Protein AF-A0A3Q2E473-F1 (afdb_monomer)

Organism: Cyprinodon variegatus (NCBI:txid28743)

InterPro domains:
  IPR001304 C-type lectin-like [PF00059] (29-99)
  IPR001304 C-type lectin-like [PS50041] (17-101)
  IPR001304 C-type lectin-like [SM00034] (10-99)
  IPR016186 C-type lectin-like/link domain superfamily [G3DSA:3.10.100.10] (1-101)
  IPR016187 C-type lectin fold [SSF56436] (6-99)
  IPR050111 C-type lectin and snaclec domain-containing protein [PTHR22803] (9-98)

Radius of gyration: 14.96 Å; Cα contacts (8 Å, |Δi|>4): 102; chains: 1; bounding box: 34×54×32 Å

Secondary structure (DSSP, 8-state):
--------PPPTT-EEETTEEE--------HHHHHHHHHHTTS-SPP--SHHHHHHHHHHHHHHHSS------SEE-TTSTT--EETT-------------

Nearest PDB structures (foldseek):
  7juc-assembly1_A  TM=8.537E-01  e=3.644E-04  Homo sapiens
  7jud-assembly2_B  TM=8.599E-01  e=4.786E-04  Homo sapiens
  7juf-assembly2_B  TM=8.374E-01  e=4.470E-04  Homo sapiens
  7l64-assembly1_A  TM=8.659E-01  e=7.712E-04  Homo sapiens
  7l62-assembly1_A  TM=7.609E-01  e=1.525E-03  Homo sapiens

Mean predicted aligned error: 5.56 Å

Solvent-accessible surface area (backbone atoms only — not comparable to full-atom values): 6627 Å² total; per-residue (Å²): 141,79,82,78,76,74,79,73,69,48,60,93,88,37,48,69,57,96,92,42,67,46,70,78,76,89,71,93,60,58,71,72,59,43,35,54,51,28,43,75,74,78,49,49,33,55,74,56,72,46,73,67,54,45,53,49,55,53,48,50,41,31,71,73,67,76,42,91,70,95,71,86,53,19,70,43,33,87,93,41,82,94,47,69,38,27,75,71,71,53,80,71,80,46,83,83,76,79,87,76,132

pLDDT: mean 90.94, std 13.32, range [42.44, 98.75]

Structure (mmCIF, N/CA/C/O backbone):
data_AF-A0A3Q2E473-F1
#
_entry.id   AF-A0A3Q2E473-F1
#
loop_
_atom_site.group_PDB
_atom_site.id
_atom_site.type_symbol
_atom_site.label_atom_id
_atom_site.label_alt_id
_atom_site.label_comp_id
_atom_site.label_asym_id
_atom_site.label_entity_id
_atom_site.label_seq_id
_atom_site.pdbx_PDB_ins_code
_atom_site.Cartn_x
_atom_site.Cartn_y
_atom_site.Cartn_z
_atom_site.occupancy
_atom_site.B_iso_or_equiv
_atom_site.auth_seq_id
_atom_site.auth_comp_id
_atom_site.auth_asym_id
_atom_site.auth_atom_id
_atom_site.pdbx_PDB_model_num
ATOM 1 N N . MET A 1 1 ? -1.914 -40.638 -9.276 1.00 50.25 1 MET A N 1
ATOM 2 C CA . MET A 1 1 ? -0.680 -39.832 -9.317 1.00 50.25 1 MET A CA 1
ATOM 3 C C . MET A 1 1 ? -1.033 -38.599 -10.106 1.00 50.25 1 MET A C 1
ATOM 5 O O . MET A 1 1 ? -1.538 -38.793 -11.194 1.00 50.25 1 MET A O 1
ATOM 9 N N . ASP A 1 2 ? -0.944 -37.427 -9.479 1.00 45.50 2 ASP A N 1
ATOM 10 C CA . ASP A 1 2 ? -0.719 -36.102 -10.085 1.00 45.50 2 ASP A CA 1
ATOM 11 C C . ASP A 1 2 ? -0.889 -35.066 -8.968 1.00 45.50 2 ASP A C 1
ATOM 13 O O . ASP A 1 2 ? -1.853 -34.308 -8.884 1.00 45.50 2 ASP A O 1
ATOM 17 N N . LEU A 1 3 ? 0.064 -35.095 -8.033 1.00 53.25 3 LEU A N 1
ATOM 18 C CA . LEU A 1 3 ? 0.307 -33.955 -7.165 1.00 53.25 3 LEU A CA 1
ATOM 19 C C . LEU A 1 3 ? 0.927 -32.892 -8.068 1.00 53.25 3 LEU A C 1
ATOM 21 O O . LEU A 1 3 ? 2.133 -32.917 -8.309 1.00 53.25 3 LEU A O 1
ATOM 25 N N . VAL A 1 4 ? 0.111 -31.990 -8.618 1.00 55.66 4 VAL A N 1
ATOM 26 C CA . VAL A 1 4 ? 0.652 -30.780 -9.235 1.00 55.66 4 VAL A CA 1
ATOM 27 C C . VAL A 1 4 ? 1.233 -29.956 -8.095 1.00 55.66 4 VAL A C 1
ATOM 29 O O . VAL A 1 4 ? 0.559 -29.141 -7.468 1.00 55.66 4 VAL A O 1
ATOM 32 N N . GLN A 1 5 ? 2.509 -30.205 -7.820 1.00 52.38 5 GLN A N 1
ATOM 33 C CA . GLN A 1 5 ? 3.404 -29.294 -7.139 1.00 52.38 5 GLN A CA 1
ATOM 34 C C . GLN A 1 5 ? 3.435 -28.019 -7.993 1.00 52.38 5 GLN A C 1
ATOM 36 O O . GLN A 1 5 ? 4.321 -27.831 -8.823 1.00 52.38 5 GLN A O 1
ATOM 41 N N . ARG A 1 6 ? 2.429 -27.147 -7.854 1.00 51.19 6 ARG A N 1
ATOM 42 C CA . ARG A 1 6 ? 2.523 -25.771 -8.336 1.00 51.19 6 ARG A CA 1
ATOM 43 C C . ARG A 1 6 ? 3.567 -25.105 -7.454 1.00 51.19 6 ARG A C 1
ATOM 45 O O . ARG A 1 6 ? 3.239 -24.457 -6.468 1.00 51.19 6 ARG A O 1
ATOM 52 N N . SER A 1 7 ? 4.837 -25.258 -7.806 1.00 57.38 7 SER A N 1
ATOM 53 C CA . SER A 1 7 ? 5.840 -24.257 -7.476 1.00 57.38 7 SER A CA 1
ATOM 54 C C . SER A 1 7 ? 5.458 -22.992 -8.247 1.00 57.38 7 SER A C 1
ATOM 56 O O . SER A 1 7 ? 6.001 -22.712 -9.313 1.00 57.38 7 SER A O 1
ATOM 58 N N . ALA A 1 8 ? 4.429 -22.282 -7.781 1.00 60.84 8 ALA A N 1
ATOM 59 C CA . ALA A 1 8 ? 4.022 -21.012 -8.351 1.00 60.84 8 ALA A CA 1
ATOM 60 C C . ALA A 1 8 ? 5.008 -19.960 -7.846 1.00 60.84 8 ALA A C 1
ATOM 62 O O . ALA A 1 8 ? 4.719 -19.203 -6.927 1.00 60.84 8 ALA A O 1
ATOM 63 N N . SER A 1 9 ? 6.213 -19.961 -8.417 1.00 82.81 9 SER A N 1
ATOM 64 C CA . SER A 1 9 ? 7.081 -18.796 -8.331 1.00 82.81 9 SER A CA 1
ATOM 65 C C . SER A 1 9 ? 6.300 -17.597 -8.859 1.00 82.81 9 SER A C 1
ATOM 67 O O . SER A 1 9 ? 5.621 -17.710 -9.886 1.00 82.81 9 SER A O 1
ATOM 69 N N . CYS A 1 10 ? 6.389 -16.465 -8.169 1.00 92.38 10 CYS A N 1
ATOM 70 C CA . CYS A 1 10 ? 5.769 -15.235 -8.633 1.00 92.38 10 CYS A CA 1
ATOM 71 C C . CYS A 1 10 ? 6.210 -14.884 -10.066 1.00 92.38 10 CYS A C 1
ATOM 73 O O . CYS A 1 10 ? 7.306 -15.281 -10.481 1.00 92.38 10 CYS A O 1
ATOM 75 N N . PRO A 1 11 ? 5.379 -14.157 -10.840 1.00 92.31 11 PRO A N 1
ATOM 76 C CA . PRO A 1 11 ? 5.770 -13.711 -12.172 1.00 92.31 11 PRO A CA 1
ATOM 77 C C . PRO A 1 11 ? 7.091 -12.928 -12.137 1.00 92.31 11 PRO A C 1
ATOM 79 O O . PRO A 1 11 ? 7.459 -12.343 -11.119 1.00 92.31 11 PRO A O 1
ATOM 82 N N . SER A 1 12 ? 7.809 -12.886 -13.260 1.00 90.44 12 SER A N 1
ATOM 83 C CA . SER A 1 12 ? 9.070 -12.139 -13.344 1.00 90.44 12 SER A CA 1
ATOM 84 C C . SER A 1 12 ? 8.885 -10.684 -12.895 1.00 90.44 12 SER A C 1
ATOM 86 O O . SER A 1 12 ? 7.970 -10.003 -13.355 1.00 90.44 12 SER A O 1
ATOM 88 N N . GLY A 1 13 ? 9.762 -10.210 -12.007 1.00 89.25 13 GLY A N 1
ATOM 89 C CA . GLY A 1 13 ? 9.694 -8.863 -11.428 1.00 89.25 13 GLY A CA 1
ATOM 90 C C . GLY A 1 13 ? 8.797 -8.733 -10.191 1.00 89.25 13 GLY A C 1
ATOM 91 O O . GLY A 1 13 ? 8.683 -7.635 -9.653 1.00 89.25 13 GLY A O 1
ATOM 92 N N . TRP A 1 14 ? 8.180 -9.819 -9.725 1.00 95.06 14 TRP A N 1
ATOM 93 C CA . TRP A 1 14 ? 7.411 -9.858 -8.481 1.00 95.06 14 TRP A CA 1
ATOM 94 C C . TRP A 1 14 ? 8.199 -10.572 -7.380 1.00 95.06 14 TRP A C 1
ATOM 96 O O . TRP A 1 14 ? 8.888 -11.561 -7.630 1.00 95.06 14 TRP A O 1
ATOM 106 N N . SER A 1 15 ? 8.058 -10.092 -6.149 1.00 94.62 15 SER A N 1
ATOM 107 C CA . SER A 1 15 ? 8.670 -10.686 -4.962 1.00 94.62 15 SER A CA 1
ATOM 108 C C . SER A 1 15 ? 7.668 -11.579 -4.243 1.00 94.62 15 SER A C 1
ATOM 110 O O . SER A 1 15 ? 6.574 -11.127 -3.913 1.00 94.62 15 SER A O 1
ATOM 112 N N . GLU A 1 16 ? 8.047 -12.828 -3.983 1.00 94.31 16 GLU A N 1
ATOM 113 C CA . GLU A 1 16 ? 7.227 -13.778 -3.228 1.00 94.31 16 GLU A CA 1
ATOM 114 C C . GLU A 1 16 ? 7.379 -13.563 -1.722 1.00 94.31 16 GLU A C 1
ATOM 116 O O . GLU A 1 16 ? 8.481 -13.308 -1.227 1.00 94.31 16 GLU A O 1
ATOM 121 N N . TYR A 1 17 ? 6.264 -13.668 -1.003 1.00 94.12 17 TYR A N 1
ATOM 122 C CA . TYR A 1 17 ? 6.257 -13.826 0.442 1.00 94.12 17 TYR A CA 1
ATOM 123 C C . TYR A 1 17 ? 4.977 -14.510 0.917 1.00 94.12 17 TYR A C 1
ATOM 125 O O . TYR A 1 17 ? 3.874 -14.006 0.711 1.00 94.12 17 TYR A O 1
ATOM 133 N N . ASN A 1 18 ? 5.141 -15.638 1.609 1.00 92.56 18 ASN A N 1
ATOM 134 C CA . ASN A 1 18 ? 4.059 -16.405 2.226 1.00 92.56 18 ASN A CA 1
ATOM 135 C C . ASN A 1 18 ? 2.925 -16.779 1.248 1.00 92.56 18 ASN A C 1
ATOM 137 O O . ASN A 1 18 ? 1.748 -16.752 1.605 1.00 92.56 18 ASN A O 1
ATOM 141 N N . GLY A 1 19 ? 3.279 -17.114 0.006 1.00 91.69 19 GLY A N 1
ATOM 142 C CA . GLY A 1 19 ? 2.339 -17.485 -1.051 1.00 91.69 19 GLY A CA 1
ATOM 143 C C . GLY A 1 19 ? 1.707 -16.308 -1.799 1.00 91.69 19 GLY A C 1
ATOM 144 O O . GLY A 1 19 ? 0.944 -16.546 -2.733 1.00 91.69 19 GLY A O 1
ATOM 145 N N . ASN A 1 20 ? 2.039 -15.065 -1.437 1.00 94.50 20 ASN A N 1
ATOM 146 C CA . ASN A 1 20 ? 1.612 -13.854 -2.136 1.00 94.50 20 ASN A CA 1
ATOM 147 C C . ASN A 1 20 ? 2.748 -13.274 -2.985 1.00 94.50 20 ASN A C 1
ATOM 149 O O . ASN A 1 20 ? 3.928 -13.459 -2.685 1.00 94.50 20 ASN A O 1
ATOM 153 N N . CYS A 1 21 ? 2.384 -12.523 -4.022 1.00 96.44 21 CYS A N 1
ATOM 154 C CA . CYS A 1 21 ? 3.321 -11.846 -4.911 1.00 96.44 21 CYS A CA 1
ATOM 155 C C . CYS A 1 21 ? 3.150 -10.333 -4.806 1.00 96.44 21 CYS A C 1
ATOM 157 O O . CYS A 1 21 ? 2.044 -9.824 -4.961 1.00 96.44 21 CYS A O 1
ATOM 159 N N . TYR A 1 22 ? 4.254 -9.612 -4.620 1.00 97.31 22 TY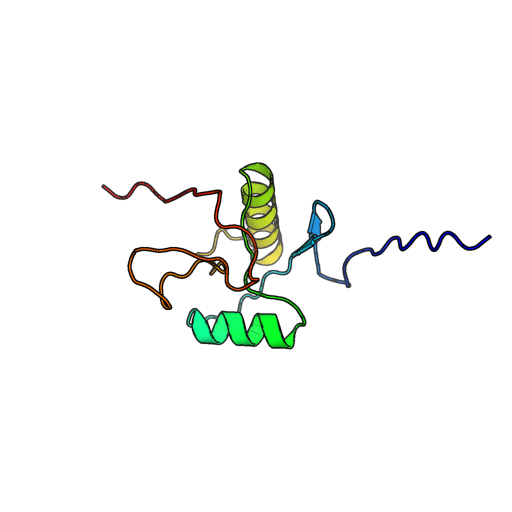R A N 1
ATOM 160 C CA . TYR A 1 22 ? 4.264 -8.157 -4.470 1.00 97.31 22 TYR A CA 1
ATOM 161 C C . TYR A 1 22 ? 5.094 -7.499 -5.571 1.00 97.31 22 TYR A C 1
ATOM 163 O O . TYR A 1 22 ? 6.190 -7.960 -5.896 1.00 97.31 22 TYR A O 1
ATOM 171 N N . HIS A 1 23 ? 4.594 -6.391 -6.113 1.00 96.56 23 HIS A N 1
ATOM 172 C CA . HIS A 1 23 ? 5.283 -5.587 -7.117 1.00 96.56 23 HIS A CA 1
ATOM 173 C C . HIS A 1 23 ? 5.117 -4.104 -6.798 1.00 96.56 23 HIS A C 1
ATOM 175 O O . HIS A 1 23 ? 4.021 -3.652 -6.469 1.00 96.56 23 HIS A O 1
ATOM 181 N N . TYR A 1 24 ? 6.214 -3.353 -6.880 1.00 96.56 24 TYR A N 1
ATOM 182 C CA . TYR A 1 24 ? 6.192 -1.910 -6.680 1.00 96.56 24 TYR A CA 1
ATOM 183 C C . TYR A 1 24 ? 5.873 -1.200 -7.994 1.00 96.56 24 TYR A C 1
ATOM 185 O O . TYR A 1 24 ? 6.571 -1.393 -8.987 1.00 96.56 24 TYR A O 1
ATOM 193 N N . VAL A 1 25 ? 4.854 -0.342 -7.978 1.00 95.88 25 VAL A N 1
ATOM 194 C CA . VAL A 1 25 ? 4.494 0.524 -9.104 1.00 95.88 25 VAL A CA 1
ATOM 195 C C . VAL A 1 25 ? 4.895 1.953 -8.754 1.00 95.88 25 VAL A C 1
ATOM 197 O O . VAL A 1 25 ? 4.331 2.548 -7.844 1.00 95.88 25 VAL A O 1
ATOM 200 N N . SER A 1 26 ? 5.853 2.514 -9.492 1.00 93.88 26 SER A N 1
ATOM 201 C CA . SER A 1 26 ? 6.403 3.858 -9.243 1.00 93.88 26 SER A CA 1
ATOM 202 C C . SER A 1 26 ? 5.567 5.006 -9.824 1.00 93.88 26 SER A C 1
ATOM 204 O O . SER A 1 26 ? 5.964 6.168 -9.750 1.00 93.88 26 SER A O 1
ATOM 206 N N . MET A 1 27 ? 4.426 4.704 -10.447 1.00 94.62 27 MET A N 1
ATOM 207 C CA . MET A 1 27 ? 3.593 5.712 -11.095 1.00 94.62 27 MET A CA 1
ATOM 208 C C . MET A 1 27 ? 2.818 6.532 -10.046 1.00 94.62 27 MET A C 1
ATOM 210 O O . MET A 1 27 ? 2.063 5.948 -9.265 1.00 94.62 27 MET A O 1
ATOM 214 N N . PRO A 1 28 ? 2.946 7.873 -10.032 1.00 94.44 28 PRO A N 1
ATOM 215 C CA . PRO A 1 28 ? 2.249 8.710 -9.065 1.00 94.44 28 PRO A CA 1
ATOM 216 C C . PRO A 1 28 ? 0.759 8.779 -9.410 1.00 94.44 28 PRO A C 1
ATOM 218 O O . PRO A 1 28 ? 0.362 9.397 -10.398 1.00 94.44 28 PRO A O 1
ATOM 221 N N . LEU A 1 29 ? -0.066 8.141 -8.585 1.00 96.88 29 LEU A N 1
ATOM 222 C CA . LEU A 1 29 ? -1.515 8.072 -8.745 1.00 96.88 29 LEU A CA 1
ATOM 223 C C . LEU A 1 29 ? -2.228 8.440 -7.442 1.00 96.88 29 LEU A C 1
ATOM 225 O O . LEU A 1 29 ? -1.688 8.261 -6.348 1.00 96.88 29 LEU A O 1
ATOM 229 N N . ASP A 1 30 ? -3.472 8.905 -7.553 1.00 97.88 30 ASP A N 1
ATOM 230 C CA . ASP A 1 30 ? -4.398 8.870 -6.422 1.00 97.88 30 ASP A CA 1
ATOM 231 C C . ASP A 1 30 ? -4.738 7.414 -6.045 1.00 97.88 30 ASP A C 1
ATOM 233 O O . ASP A 1 30 ? -4.558 6.490 -6.843 1.00 97.88 30 ASP A O 1
ATOM 237 N N . TRP A 1 31 ? -5.240 7.206 -4.825 1.00 98.12 31 TRP A N 1
ATOM 238 C CA . TRP A 1 31 ? -5.508 5.868 -4.292 1.00 98.12 31 TRP A CA 1
ATOM 239 C C . TRP A 1 31 ? -6.45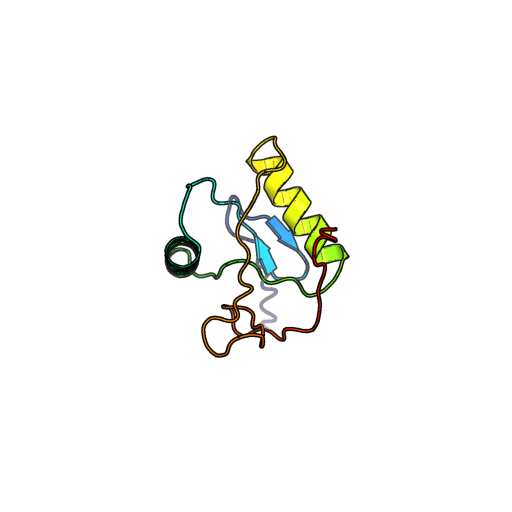1 5.038 -5.183 1.00 98.12 31 TRP A C 1
ATOM 241 O O . TRP A 1 31 ? -6.180 3.869 -5.454 1.00 98.12 31 TRP A O 1
ATOM 251 N N . ALA A 1 32 ? -7.532 5.639 -5.693 1.00 98.31 32 ALA A N 1
ATOM 252 C CA . ALA A 1 32 ? -8.531 4.925 -6.491 1.00 98.31 32 ALA A CA 1
ATOM 253 C C . ALA A 1 32 ? -7.988 4.539 -7.874 1.00 98.31 32 ALA A C 1
ATOM 255 O O . ALA A 1 32 ? -8.295 3.472 -8.410 1.00 98.31 32 ALA A O 1
ATOM 256 N N . SER A 1 33 ? -7.169 5.399 -8.472 1.00 98.62 33 SER A N 1
ATOM 257 C CA . SER A 1 33 ? -6.456 5.108 -9.711 1.00 98.62 33 SER A CA 1
ATOM 258 C C . SER A 1 33 ? -5.379 4.041 -9.505 1.00 98.62 33 SER A C 1
ATOM 260 O O . SER A 1 33 ? -5.223 3.186 -10.377 1.00 98.62 33 SER A O 1
ATOM 262 N N . ALA A 1 34 ? -4.681 4.046 -8.364 1.00 98.62 34 ALA A N 1
ATOM 263 C CA . ALA A 1 34 ? -3.675 3.040 -8.023 1.00 98.62 34 ALA A CA 1
ATOM 264 C C . ALA A 1 34 ? -4.299 1.646 -7.851 1.00 98.62 34 ALA A C 1
ATOM 266 O O . ALA A 1 34 ? -3.826 0.691 -8.461 1.00 98.62 34 ALA A O 1
ATOM 267 N N . GLU A 1 35 ? -5.419 1.543 -7.130 1.00 98.75 35 GLU A N 1
ATOM 268 C CA . GLU A 1 35 ? -6.178 0.292 -6.998 1.00 98.75 35 GLU A CA 1
ATOM 269 C C . GLU A 1 35 ? -6.619 -0.251 -8.362 1.00 98.75 35 GLU A C 1
ATOM 271 O O . GLU A 1 35 ? -6.350 -1.406 -8.686 1.00 98.75 35 GLU A O 1
ATOM 276 N N . ARG A 1 36 ? -7.213 0.592 -9.221 1.00 98.62 36 ARG A N 1
ATOM 277 C CA . ARG A 1 36 ? -7.604 0.172 -10.580 1.00 98.62 36 ARG A CA 1
ATOM 278 C C . ARG A 1 36 ? -6.420 -0.319 -11.413 1.00 98.62 36 ARG A C 1
ATOM 280 O O . ARG A 1 36 ? -6.592 -1.223 -12.229 1.00 98.62 36 ARG A O 1
ATOM 287 N N . HIS A 1 37 ? -5.242 0.276 -11.238 1.00 98.56 37 HIS A N 1
ATOM 288 C CA . HIS A 1 37 ? -4.029 -0.168 -11.918 1.00 98.56 37 HIS A CA 1
ATOM 289 C C . HIS A 1 37 ? -3.559 -1.535 -11.399 1.00 98.56 37 HIS A C 1
ATOM 291 O O . HIS A 1 37 ? -3.272 -2.423 -12.193 1.00 98.56 37 HIS A O 1
ATOM 297 N N . CYS A 1 38 ? -3.555 -1.759 -10.084 1.00 98.38 38 CYS A N 1
ATOM 298 C CA . CYS A 1 38 ? -3.231 -3.072 -9.523 1.00 98.38 38 CYS A CA 1
ATOM 299 C C . CYS A 1 38 ? -4.230 -4.156 -9.970 1.00 98.38 38 CYS A C 1
ATOM 301 O O . CYS A 1 38 ? -3.813 -5.262 -10.320 1.00 98.38 38 CYS A O 1
ATOM 303 N N . MET A 1 39 ? -5.523 -3.822 -10.069 1.00 98.50 39 MET A N 1
ATOM 304 C CA . MET A 1 39 ? -6.553 -4.715 -10.617 1.00 98.50 39 MET A CA 1
ATOM 305 C C . MET A 1 39 ? -6.301 -5.089 -12.079 1.00 98.50 39 MET A C 1
ATOM 307 O O . MET A 1 39 ? -6.485 -6.248 -12.453 1.00 98.50 39 MET A O 1
ATOM 311 N N . SER A 1 40 ? -5.837 -4.155 -12.917 1.00 98.25 40 SER A N 1
ATOM 312 C CA . SER A 1 40 ? -5.504 -4.473 -14.313 1.00 98.25 40 SER A CA 1
ATOM 313 C C . SER A 1 40 ? -4.265 -5.367 -14.448 1.00 98.25 40 SER A C 1
ATOM 315 O O . SER A 1 40 ? -4.128 -6.066 -15.451 1.00 98.25 40 SER A O 1
ATOM 317 N N . MET A 1 41 ? -3.406 -5.405 -13.424 1.00 96.88 41 MET A N 1
ATOM 318 C CA . MET A 1 41 ? -2.278 -6.338 -13.304 1.00 96.88 41 MET A CA 1
ATOM 319 C C . MET A 1 41 ? -2.675 -7.705 -12.714 1.00 96.88 41 MET A C 1
ATOM 321 O O . MET A 1 41 ? -1.811 -8.564 -12.542 1.00 96.88 41 MET A O 1
ATOM 325 N N . GLY A 1 42 ? -3.960 -7.926 -12.412 1.00 96.44 42 GLY A N 1
ATOM 326 C CA . GLY A 1 42 ? -4.462 -9.172 -11.827 1.00 96.44 42 GLY A CA 1
ATOM 327 C C . GLY A 1 42 ? -4.276 -9.284 -10.310 1.00 96.44 42 GLY A C 1
ATOM 328 O O . GLY A 1 42 ? -4.302 -10.396 -9.786 1.00 96.44 42 GLY A O 1
ATOM 329 N N . GLY A 1 43 ? -4.074 -8.161 -9.615 1.00 97.00 43 GLY A N 1
ATOM 330 C CA . GLY A 1 43 ? -3.950 -8.091 -8.158 1.00 97.00 43 GLY A CA 1
ATOM 331 C C . GLY A 1 43 ? -4.763 -6.945 -7.553 1.00 97.00 43 GLY A C 1
ATOM 332 O O . GLY A 1 43 ? -5.730 -6.477 -8.138 1.00 97.00 43 GLY A O 1
ATOM 333 N N . HIS A 1 44 ? -4.352 -6.481 -6.379 1.00 98.69 44 HIS A N 1
ATOM 334 C CA . HIS A 1 44 ? -4.937 -5.345 -5.658 1.00 98.69 44 HIS A CA 1
ATOM 335 C C . HIS A 1 44 ? -3.805 -4.525 -5.030 1.00 98.69 44 HIS A C 1
ATOM 337 O O . HIS A 1 44 ? -2.664 -5.002 -4.971 1.00 98.69 44 HIS A O 1
ATOM 343 N N . LEU A 1 45 ? -4.081 -3.307 -4.553 1.00 98.69 45 LEU A N 1
ATOM 344 C CA . LEU A 1 45 ? -3.146 -2.662 -3.633 1.00 98.69 45 LEU A CA 1
ATOM 345 C C . LEU A 1 45 ? -2.902 -3.581 -2.430 1.00 98.69 45 LEU A C 1
ATOM 347 O O . LEU A 1 45 ? -3.828 -4.199 -1.906 1.00 98.69 45 LEU A O 1
ATOM 351 N N . ALA A 1 46 ? -1.646 -3.661 -1.991 1.00 98.38 46 ALA A N 1
ATOM 352 C CA . ALA A 1 46 ? -1.238 -4.630 -0.981 1.00 98.38 46 ALA A CA 1
ATOM 353 C C . ALA A 1 46 ? -2.009 -4.459 0.338 1.00 98.38 46 ALA A C 1
ATOM 355 O O . ALA A 1 46 ? -2.165 -3.342 0.844 1.00 98.38 46 ALA A O 1
ATOM 356 N N . SER A 1 47 ? -2.440 -5.578 0.908 1.00 98.56 47 SER A N 1
ATOM 357 C CA . SER A 1 47 ? -2.881 -5.693 2.292 1.00 98.56 47 SER A CA 1
ATOM 358 C C . SER A 1 47 ? -1.693 -5.993 3.207 1.00 98.56 47 SER A C 1
ATOM 360 O O . SER A 1 47 ? -0.610 -6.378 2.763 1.00 98.56 47 SER A O 1
ATOM 362 N N . VAL A 1 48 ? -1.872 -5.742 4.505 1.00 98.25 48 VAL A N 1
ATOM 363 C CA . VAL A 1 48 ? -0.866 -6.041 5.527 1.00 98.25 48 VAL A CA 1
ATOM 364 C C . VAL A 1 48 ? -1.544 -6.737 6.699 1.00 98.25 48 VAL A C 1
ATOM 366 O O . VAL A 1 48 ? -2.492 -6.211 7.287 1.00 98.25 48 VAL A O 1
ATOM 369 N N . HIS A 1 49 ? -1.041 -7.911 7.066 1.00 97.56 49 HIS A N 1
ATOM 370 C CA . HIS A 1 49 ? -1.637 -8.779 8.081 1.00 97.56 49 HIS A CA 1
ATOM 371 C C . HIS A 1 49 ? -0.746 -9.016 9.293 1.00 97.56 49 HIS A C 1
ATOM 373 O O . HIS A 1 49 ? -1.203 -9.538 10.306 1.00 97.56 49 HIS A O 1
ATOM 379 N N . ASN A 1 50 ? 0.530 -8.649 9.219 1.00 97.44 50 ASN A N 1
ATOM 380 C CA . ASN A 1 50 ? 1.446 -8.722 10.348 1.00 97.44 50 ASN A CA 1
ATOM 381 C C . ASN A 1 50 ? 2.707 -7.881 10.098 1.00 97.44 50 ASN A C 1
ATOM 383 O O . ASN A 1 50 ? 2.973 -7.415 8.991 1.00 97.44 50 ASN A O 1
ATOM 387 N N . LEU A 1 51 ? 3.527 -7.738 1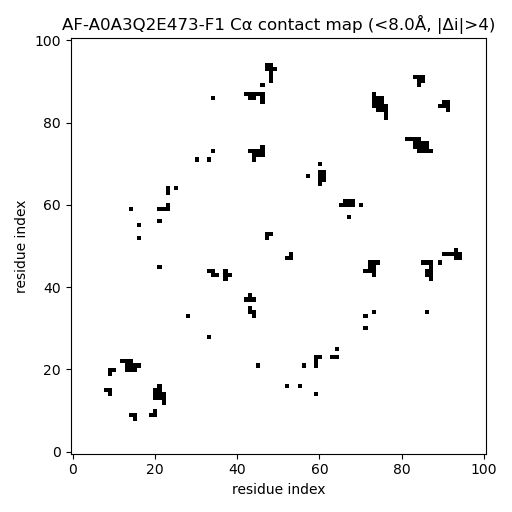1.143 1.00 97.12 51 LEU A N 1
ATOM 388 C CA . LEU A 1 51 ? 4.767 -6.963 11.094 1.00 97.12 51 LEU A CA 1
ATOM 389 C C . LEU A 1 51 ? 5.800 -7.518 10.095 1.00 97.12 51 LEU A C 1
ATOM 391 O O . LEU A 1 51 ? 6.560 -6.753 9.506 1.00 97.12 51 LEU A O 1
ATOM 395 N N . ARG A 1 52 ? 5.851 -8.840 9.887 1.00 97.69 52 ARG A N 1
ATOM 396 C CA . ARG A 1 52 ? 6.815 -9.435 8.947 1.00 97.69 52 ARG A CA 1
ATOM 397 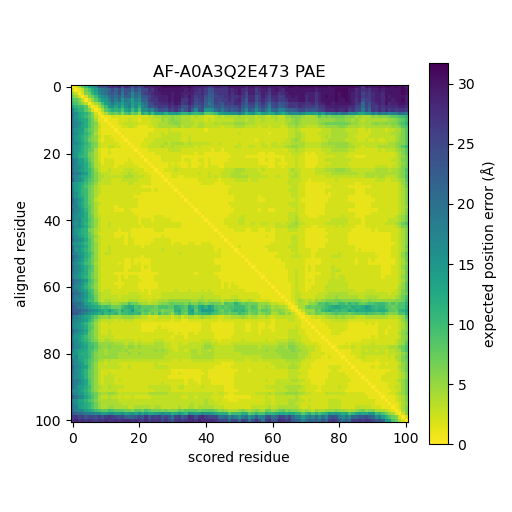C C . ARG A 1 52 ? 6.441 -9.117 7.501 1.00 97.69 52 ARG A C 1
ATOM 399 O O . ARG A 1 52 ? 7.315 -8.736 6.731 1.00 97.69 52 ARG A O 1
ATOM 406 N N . GLU A 1 53 ? 5.158 -9.200 7.168 1.00 97.62 53 GLU A N 1
ATOM 407 C CA . GLU A 1 53 ? 4.630 -8.784 5.867 1.00 97.62 53 GLU A CA 1
ATOM 408 C C . GLU A 1 53 ? 4.854 -7.289 5.619 1.00 97.62 53 GLU A C 1
ATOM 410 O O . GLU A 1 53 ? 5.329 -6.909 4.552 1.00 97.62 53 GLU A O 1
ATOM 415 N N . TYR A 1 54 ? 4.627 -6.446 6.633 1.00 97.00 54 TYR A N 1
ATOM 416 C CA . TYR A 1 54 ? 4.958 -5.021 6.564 1.00 97.00 54 TYR A CA 1
ATOM 417 C C . TYR A 1 54 ? 6.427 -4.794 6.173 1.00 97.00 54 TYR A C 1
ATOM 419 O O . TYR A 1 54 ? 6.718 -4.063 5.225 1.00 97.00 54 TYR A O 1
ATOM 427 N N . HIS A 1 55 ? 7.368 -5.451 6.859 1.00 96.44 55 HIS A N 1
ATOM 428 C CA . HIS A 1 55 ? 8.794 -5.330 6.542 1.00 96.44 55 HIS A CA 1
ATOM 429 C C . HIS A 1 55 ? 9.148 -5.868 5.156 1.00 96.44 55 HIS A C 1
ATOM 431 O O . HIS A 1 55 ? 10.016 -5.302 4.489 1.00 96.44 55 HIS A O 1
ATOM 437 N N . GLN A 1 56 ? 8.474 -6.922 4.704 1.00 96.12 56 GLN A N 1
ATOM 438 C CA . GLN A 1 56 ? 8.668 -7.441 3.361 1.00 96.12 56 GLN A CA 1
ATOM 439 C C . GLN A 1 56 ? 8.211 -6.436 2.298 1.00 96.12 56 GLN A C 1
ATOM 441 O O . GLN A 1 56 ? 8.959 -6.163 1.363 1.00 96.12 56 GLN A O 1
ATOM 446 N N . ILE A 1 57 ? 7.032 -5.830 2.452 1.00 96.25 57 ILE A N 1
ATOM 447 C CA . ILE A 1 57 ? 6.532 -4.801 1.528 1.00 96.25 57 ILE A CA 1
ATOM 448 C C . ILE A 1 57 ? 7.482 -3.595 1.505 1.00 96.25 57 ILE A C 1
ATOM 450 O O . ILE A 1 57 ? 7.864 -3.129 0.431 1.00 96.25 57 ILE A O 1
ATOM 454 N N . GLN A 1 58 ? 7.958 -3.146 2.671 1.00 96.00 58 GLN A N 1
ATOM 455 C CA . GLN A 1 58 ? 8.985 -2.098 2.770 1.00 96.00 58 GLN A CA 1
ATOM 456 C C . GLN A 1 58 ? 10.278 -2.484 2.034 1.00 96.00 58 GLN A C 1
ATOM 458 O O . GLN A 1 58 ? 10.889 -1.653 1.360 1.00 96.00 58 GLN A O 1
ATOM 463 N N . HIS A 1 59 ? 10.696 -3.750 2.122 1.00 95.25 59 HIS A N 1
ATOM 464 C CA . HIS A 1 59 ? 11.851 -4.251 1.386 1.00 95.25 59 HIS A CA 1
ATOM 465 C C . HIS A 1 59 ? 11.629 -4.196 -0.132 1.00 95.25 59 HIS A C 1
ATOM 467 O O . HIS A 1 59 ? 12.527 -3.754 -0.846 1.00 95.25 59 HIS A O 1
ATOM 473 N N . VAL A 1 60 ? 10.450 -4.593 -0.626 1.00 95.25 60 VAL A N 1
ATOM 474 C CA . VAL A 1 60 ? 10.103 -4.521 -2.058 1.00 95.25 60 VAL A CA 1
ATOM 475 C C . VAL A 1 60 ? 10.173 -3.080 -2.566 1.00 95.25 60 VAL A C 1
ATOM 477 O O . VAL A 1 60 ? 10.831 -2.827 -3.574 1.00 95.25 60 VAL A O 1
ATOM 480 N N . ILE A 1 61 ? 9.580 -2.130 -1.835 1.00 95.19 61 ILE A N 1
ATOM 481 C CA . ILE A 1 61 ? 9.604 -0.699 -2.181 1.00 95.19 61 ILE A CA 1
ATOM 482 C C . ILE A 1 61 ? 11.045 -0.186 -2.243 1.00 95.19 61 ILE A C 1
ATOM 484 O O . ILE A 1 61 ? 11.449 0.416 -3.239 1.00 95.19 61 ILE A O 1
ATOM 488 N N . ARG A 1 62 ? 11.848 -0.459 -1.207 1.00 94.69 62 ARG A N 1
ATOM 489 C CA . ARG A 1 62 ? 13.232 0.025 -1.120 1.00 94.69 62 ARG A CA 1
ATOM 490 C C . ARG A 1 62 ? 14.120 -0.540 -2.222 1.00 94.69 62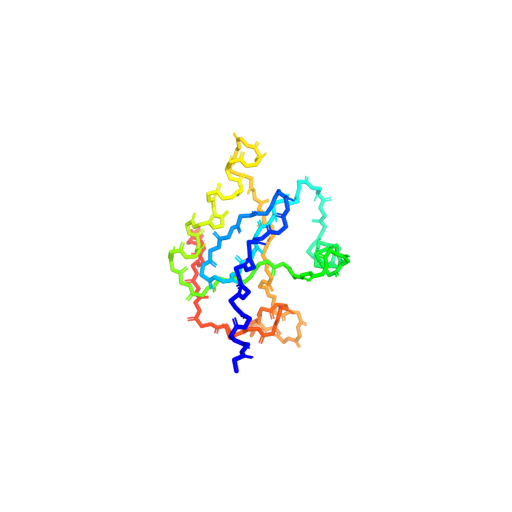 ARG A C 1
ATOM 492 O O . ARG A 1 62 ? 14.941 0.185 -2.777 1.00 94.69 62 ARG A O 1
ATOM 499 N N . THR A 1 63 ? 13.974 -1.826 -2.526 1.00 92.56 63 THR A N 1
ATOM 500 C CA . THR A 1 63 ? 14.773 -2.497 -3.557 1.00 92.56 63 THR A CA 1
ATOM 501 C C . THR A 1 63 ? 14.398 -2.013 -4.959 1.00 92.56 63 THR A C 1
ATOM 503 O O . THR A 1 63 ? 15.286 -1.853 -5.790 1.00 92.56 63 THR A O 1
ATOM 506 N N . ALA A 1 64 ? 13.117 -1.732 -5.224 1.00 91.75 64 ALA A N 1
ATOM 507 C CA . ALA A 1 64 ? 12.659 -1.287 -6.541 1.00 91.75 64 ALA A CA 1
ATOM 508 C C . ALA A 1 64 ? 12.866 0.218 -6.799 1.00 91.75 64 ALA A C 1
ATOM 510 O O . ALA A 1 64 ? 13.222 0.606 -7.909 1.00 91.75 64 ALA A O 1
ATOM 511 N N . SER A 1 65 ? 12.650 1.070 -5.793 1.00 90.75 65 SER A N 1
ATOM 512 C CA . SER A 1 65 ? 12.750 2.534 -5.936 1.00 90.75 65 SER A CA 1
ATOM 513 C C . SER A 1 65 ? 14.132 3.103 -5.600 1.00 90.75 65 SER A C 1
ATOM 515 O O . SER A 1 65 ? 14.390 4.276 -5.860 1.00 90.75 65 SER A O 1
ATOM 517 N N . TYR A 1 66 ? 15.011 2.306 -4.978 1.00 86.19 66 TYR A N 1
ATOM 518 C CA . TYR A 1 66 ? 16.253 2.765 -4.336 1.00 86.19 66 TYR A CA 1
ATOM 519 C C . TYR A 1 66 ? 16.038 3.853 -3.260 1.00 86.19 66 TYR A C 1
ATOM 521 O O . TYR A 1 66 ? 16.990 4.511 -2.836 1.00 86.19 66 TYR A O 1
ATOM 529 N N . ARG A 1 67 ? 14.793 4.054 -2.803 1.00 82.81 67 ARG A N 1
ATOM 530 C CA . ARG A 1 67 ? 14.364 5.070 -1.829 1.00 82.81 67 ARG A CA 1
ATOM 531 C C . ARG A 1 67 ? 13.292 4.491 -0.894 1.00 82.81 67 ARG A C 1
ATOM 533 O O . ARG A 1 67 ? 12.837 3.367 -1.069 1.00 82.81 67 ARG A O 1
ATOM 540 N N . SER A 1 68 ? 12.886 5.253 0.117 1.00 75.81 68 SER A N 1
ATOM 541 C CA . SER A 1 68 ? 11.721 4.928 0.955 1.00 75.81 68 SER A CA 1
ATOM 542 C C . SER A 1 68 ? 10.569 5.854 0.576 1.00 75.81 68 SER A C 1
ATOM 544 O O . SER A 1 68 ? 10.333 6.857 1.245 1.00 75.81 68 SER A O 1
ATOM 546 N N . GLU A 1 69 ? 9.920 5.583 -0.558 1.00 81.69 69 GLU A N 1
ATOM 547 C CA . GLU A 1 69 ? 8.836 6.434 -1.062 1.00 81.69 69 GLU A CA 1
ATOM 548 C C . GLU A 1 69 ? 7.517 6.170 -0.328 1.00 81.69 69 GLU A C 1
ATOM 550 O O . GLU A 1 69 ? 7.178 5.028 0.001 1.00 81.69 69 GLU A O 1
ATOM 555 N N . HIS A 1 70 ? 6.747 7.236 -0.086 1.00 89.94 70 HIS A N 1
ATOM 556 C CA . HIS A 1 70 ? 5.367 7.102 0.372 1.00 89.94 70 HIS A CA 1
ATOM 557 C C . HIS A 1 70 ? 4.574 6.347 -0.695 1.00 89.94 70 HIS A C 1
ATOM 559 O O . HIS A 1 70 ? 4.442 6.814 -1.822 1.00 89.94 70 HIS A O 1
ATOM 565 N N . THR A 1 71 ? 4.071 5.173 -0.328 1.00 95.44 71 THR A N 1
ATOM 566 C CA . THR A 1 71 ? 3.465 4.219 -1.260 1.00 95.44 71 THR A CA 1
ATOM 567 C C . THR A 1 71 ? 2.067 3.865 -0.777 1.00 95.44 71 THR A C 1
ATOM 569 O O . THR A 1 71 ? 1.875 3.581 0.407 1.00 95.44 71 THR A O 1
ATOM 572 N N . TRP A 1 72 ? 1.088 3.877 -1.683 1.00 97.81 72 TRP A N 1
ATOM 573 C CA . TRP A 1 72 ? -0.272 3.454 -1.362 1.00 97.81 72 TRP A CA 1
ATOM 574 C C . TRP A 1 72 ? -0.338 1.961 -1.022 1.00 97.81 72 TRP A C 1
ATOM 576 O O . TRP A 1 72 ? 0.336 1.135 -1.632 1.00 97.81 72 TRP A O 1
ATOM 586 N N . ILE A 1 73 ? -1.210 1.628 -0.073 1.00 98.19 73 ILE A N 1
ATOM 587 C CA . ILE A 1 73 ? -1.636 0.264 0.263 1.00 98.19 73 ILE A CA 1
ATOM 588 C C . ILE A 1 73 ? -3.168 0.199 0.229 1.00 98.19 73 ILE A C 1
ATOM 590 O O . ILE A 1 73 ? -3.833 1.236 0.178 1.00 98.19 73 ILE A O 1
ATOM 594 N N . GLY A 1 74 ? -3.746 -1.001 0.269 1.00 98.38 74 GLY A N 1
ATOM 595 C CA . GLY A 1 74 ? -5.172 -1.219 -0.011 1.00 98.38 74 GLY A CA 1
ATOM 596 C C . GLY A 1 74 ? -6.140 -0.784 1.091 1.00 98.38 74 GLY A C 1
ATOM 597 O O . GLY A 1 74 ? -7.331 -1.065 1.000 1.00 98.38 74 GLY A O 1
ATOM 598 N N . GLY A 1 75 ? -5.650 -0.154 2.160 1.00 98.19 75 GLY A N 1
ATOM 599 C CA . GLY A 1 75 ? -6.463 0.234 3.308 1.00 98.19 75 GLY A CA 1
ATOM 600 C C . GLY A 1 75 ? -7.378 1.399 2.948 1.00 98.19 75 GLY A C 1
ATOM 601 O O . GLY A 1 75 ? -6.898 2.425 2.470 1.00 98.19 75 GLY A O 1
ATOM 602 N N . THR A 1 76 ? -8.681 1.264 3.191 1.00 97.75 76 THR A N 1
ATOM 603 C CA . THR A 1 76 ? -9.672 2.308 2.897 1.00 97.75 76 THR A CA 1
ATOM 604 C C . THR A 1 76 ? -10.856 2.276 3.860 1.00 97.75 76 THR A C 1
ATOM 606 O O . THR A 1 76 ? -11.283 1.205 4.293 1.00 97.75 76 THR A O 1
ATOM 609 N N . ASP A 1 77 ? -11.421 3.444 4.169 1.00 97.38 77 ASP A N 1
ATOM 610 C CA . ASP A 1 77 ? -12.683 3.609 4.904 1.00 97.38 77 ASP A CA 1
ATOM 611 C C . ASP A 1 77 ? -13.792 4.246 4.040 1.00 97.38 77 ASP A C 1
ATOM 613 O O . ASP A 1 77 ? -14.846 4.638 4.544 1.00 97.38 77 ASP A O 1
ATOM 617 N N . ALA A 1 78 ? -13.592 4.303 2.717 1.00 95.56 78 ALA A N 1
ATOM 618 C CA . ALA A 1 78 ? -14.501 4.976 1.787 1.00 95.56 78 ALA A CA 1
ATOM 619 C C . ALA A 1 78 ? -15.938 4.419 1.816 1.00 95.56 78 ALA A C 1
ATOM 621 O O . ALA A 1 78 ? -16.894 5.158 1.587 1.00 95.56 78 ALA A O 1
ATOM 622 N N . GLN A 1 79 ? -16.107 3.125 2.116 1.00 93.12 79 GLN A N 1
ATOM 623 C CA . GLN A 1 79 ? -17.429 2.493 2.219 1.00 93.12 79 GLN A CA 1
ATOM 624 C C . GLN A 1 79 ? -18.182 2.918 3.486 1.00 93.12 79 GLN A C 1
ATOM 626 O O . GLN A 1 79 ? -19.408 3.023 3.485 1.00 93.12 79 GLN A O 1
ATOM 631 N N . LYS A 1 80 ? -17.454 3.140 4.585 1.00 95.56 80 LYS A N 1
ATOM 632 C CA . LYS A 1 80 ? -18.011 3.545 5.872 1.00 95.56 80 LYS A CA 1
ATOM 633 C C . LYS A 1 80 ? -16.926 4.230 6.691 1.00 95.56 80 LYS A C 1
ATOM 635 O O . LYS A 1 80 ? -16.032 3.570 7.211 1.00 95.56 80 LYS A O 1
ATOM 640 N N . LYS A 1 81 ? -17.078 5.544 6.864 1.00 96.38 81 LYS A N 1
ATOM 641 C CA . LYS A 1 81 ? -16.162 6.383 7.643 1.00 96.38 81 LYS A CA 1
ATOM 642 C C . LYS A 1 81 ? -15.795 5.733 8.982 1.00 96.38 81 LYS A C 1
ATOM 644 O O . LYS A 1 81 ? -16.685 5.279 9.707 1.00 96.38 81 LYS A O 1
ATOM 649 N N . ASN A 1 82 ? -14.505 5.754 9.319 1.00 94.88 82 ASN A N 1
ATOM 650 C CA . ASN A 1 82 ? -13.917 5.148 10.525 1.00 94.88 82 ASN A CA 1
ATOM 651 C C . ASN A 1 82 ? -13.994 3.611 10.598 1.00 94.88 82 ASN A C 1
ATOM 653 O O . ASN A 1 82 ? -13.692 3.038 11.645 1.00 94.88 82 ASN A O 1
ATOM 657 N N . VAL A 1 83 ? -14.392 2.928 9.525 1.00 96.44 83 VAL A N 1
ATOM 658 C CA . VAL A 1 83 ? -14.347 1.467 9.434 1.00 96.44 83 VAL A CA 1
ATOM 659 C C . VAL A 1 83 ? -13.445 1.096 8.269 1.00 96.44 83 VAL A C 1
ATOM 661 O O . VAL A 1 83 ? -13.804 1.287 7.112 1.00 96.44 83 VAL A O 1
ATOM 664 N N . TRP A 1 84 ? -12.261 0.586 8.599 1.00 97.56 84 TRP A N 1
ATOM 665 C CA . TRP A 1 84 ? -11.219 0.274 7.628 1.00 97.56 84 TRP A CA 1
ATOM 666 C C . TRP A 1 84 ? -11.355 -1.142 7.070 1.00 97.56 84 TRP A C 1
ATOM 668 O O . TRP A 1 84 ? -11.629 -2.095 7.803 1.00 97.56 84 TRP A O 1
ATOM 678 N N . PHE A 1 85 ? -11.107 -1.266 5.770 1.00 97.69 85 PHE A N 1
ATOM 679 C CA . PHE A 1 85 ? -11.088 -2.515 5.020 1.00 97.69 85 PHE A CA 1
ATOM 680 C C . PHE A 1 85 ? -9.864 -2.553 4.103 1.00 97.69 85 PHE A C 1
ATOM 682 O O . PHE A 1 85 ? -9.344 -1.504 3.721 1.00 97.69 85 PHE A O 1
ATOM 689 N N . TRP A 1 86 ? -9.428 -3.754 3.727 1.00 98.31 86 TRP A N 1
ATOM 690 C CA . TRP A 1 86 ? -8.502 -3.939 2.611 1.00 98.31 86 TRP A CA 1
ATOM 691 C C . TRP A 1 86 ? -9.292 -4.088 1.304 1.00 98.31 86 TRP A C 1
ATOM 693 O O . TRP A 1 86 ? -10.311 -4.782 1.277 1.00 98.31 86 TRP A O 1
ATOM 703 N N . SER A 1 87 ? -8.843 -3.437 0.228 1.00 98.44 87 SER A N 1
ATOM 704 C CA . SER A 1 87 ? -9.495 -3.481 -1.092 1.00 98.44 87 SER A CA 1
ATOM 705 C C . SER A 1 87 ? -9.528 -4.879 -1.718 1.00 98.44 87 SER A C 1
ATOM 707 O O . SER A 1 87 ? -10.452 -5.182 -2.469 1.00 98.44 87 SER A O 1
ATOM 709 N N . ASP A 1 88 ? -8.591 -5.751 -1.343 1.00 97.94 88 ASP A N 1
ATOM 710 C CA . ASP A 1 88 ? -8.530 -7.160 -1.756 1.00 97.94 88 ASP A CA 1
ATOM 711 C C . ASP A 1 88 ? -9.556 -8.070 -1.041 1.00 97.94 88 ASP A C 1
ATOM 713 O O . ASP A 1 88 ? -9.627 -9.269 -1.309 1.00 97.94 88 ASP A O 1
ATOM 717 N N . GLY A 1 89 ? -10.347 -7.521 -0.110 1.00 97.19 89 GLY A N 1
ATOM 718 C CA . GLY A 1 89 ? -11.355 -8.253 0.664 1.00 97.19 89 GLY A CA 1
ATOM 719 C C . GLY A 1 89 ? -10.794 -9.097 1.814 1.00 97.19 89 GLY A C 1
ATOM 720 O O . GLY A 1 89 ? -11.552 -9.781 2.508 1.00 97.19 89 GLY A O 1
ATOM 721 N N . SER A 1 90 ? -9.484 -9.051 2.052 1.00 97.81 90 SER A N 1
ATOM 722 C CA . SER A 1 90 ? -8.842 -9.738 3.167 1.00 97.81 90 SER A CA 1
ATOM 723 C C . SER A 1 90 ? -9.237 -9.131 4.523 1.00 97.81 90 SER A C 1
ATOM 725 O O . SER A 1 90 ? -9.744 -8.011 4.648 1.00 97.81 90 SER A O 1
ATOM 727 N N . ARG A 1 91 ? -9.016 -9.891 5.602 1.00 96.94 91 ARG A N 1
ATOM 728 C CA . ARG A 1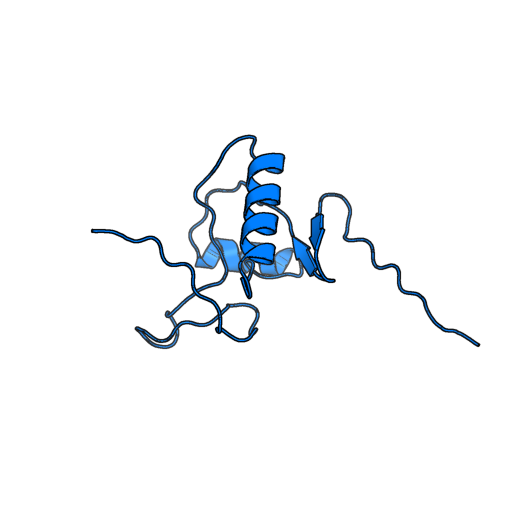 91 ? -9.399 -9.458 6.954 1.00 96.94 91 ARG A CA 1
ATOM 729 C C . ARG A 1 91 ? -8.543 -8.276 7.409 1.00 96.94 91 ARG A C 1
ATOM 731 O O . ARG A 1 91 ? -7.329 -8.414 7.561 1.00 96.94 91 ARG A O 1
ATOM 738 N N . PHE A 1 92 ? -9.185 -7.171 7.773 1.00 97.25 92 PHE A N 1
ATOM 739 C CA . PHE A 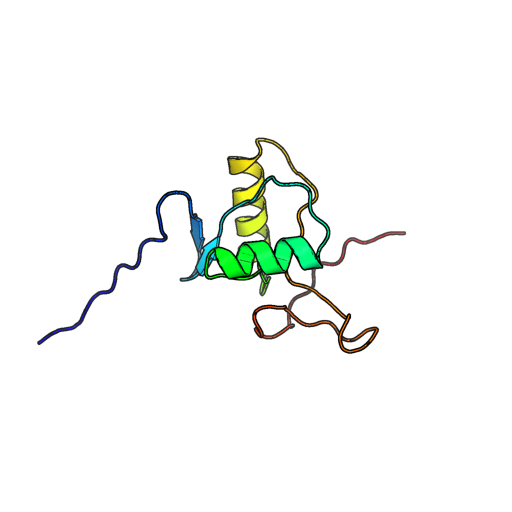1 92 ? -8.530 -6.021 8.396 1.00 97.25 92 PHE A CA 1
ATOM 740 C C . PHE A 1 92 ? -8.315 -6.265 9.902 1.00 97.25 92 PHE A C 1
ATOM 742 O O . PHE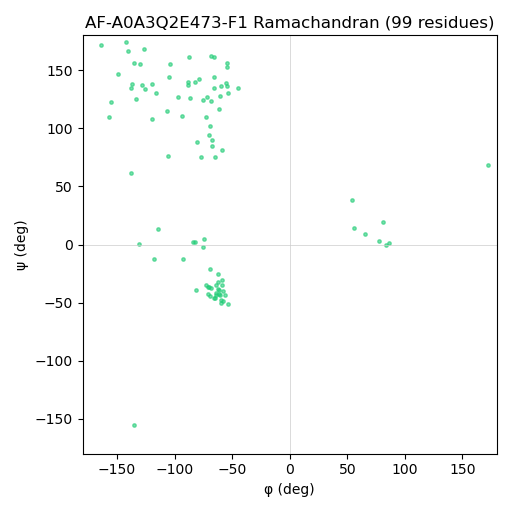 A 1 92 ? -9.188 -5.991 10.722 1.00 97.25 92 PHE A O 1
ATOM 749 N N . HIS A 1 93 ? -7.183 -6.873 10.268 1.00 96.69 93 HIS A N 1
ATOM 750 C CA . HIS A 1 93 ? -6.879 -7.289 11.651 1.00 96.69 93 HIS A CA 1
ATOM 751 C C . HIS A 1 93 ? -5.496 -6.853 12.149 1.00 96.69 93 HIS A C 1
ATOM 753 O O . HIS A 1 93 ? -5.121 -7.159 13.279 1.00 96.69 93 HIS A O 1
ATOM 759 N N . TYR A 1 94 ? -4.741 -6.151 11.310 1.00 97.06 94 TYR A N 1
ATOM 760 C CA . TYR A 1 94 ? -3.437 -5.605 11.639 1.00 97.06 94 TYR A CA 1
ATOM 761 C C . TYR A 1 94 ? -3.420 -4.126 11.283 1.00 97.06 94 TYR A C 1
ATOM 763 O O . TYR A 1 94 ? -3.903 -3.722 10.227 1.00 97.06 94 TYR A O 1
ATOM 771 N N . THR A 1 95 ? -2.852 -3.330 12.179 1.00 95.75 95 THR A N 1
ATOM 772 C CA . THR A 1 95 ? -2.683 -1.893 12.002 1.00 95.75 95 THR A CA 1
ATOM 773 C C . THR A 1 95 ? -1.296 -1.503 12.472 1.00 95.75 95 THR A C 1
ATOM 775 O O . THR A 1 95 ? -0.849 -1.961 13.522 1.00 95.75 95 THR A O 1
ATOM 778 N N . ASN A 1 96 ? -0.646 -0.624 11.720 1.00 94.69 96 ASN A N 1
ATOM 779 C CA . ASN A 1 96 ? 0.621 -0.006 12.090 1.00 94.69 96 ASN A CA 1
ATOM 780 C C . ASN A 1 96 ? 0.556 1.476 11.721 1.00 94.69 96 ASN A C 1
ATOM 782 O O . ASN A 1 96 ? 1.235 1.939 10.805 1.00 94.69 96 ASN A O 1
ATOM 786 N N . TRP A 1 97 ? -0.387 2.180 12.346 1.00 92.69 97 TRP A N 1
ATOM 787 C CA . TRP A 1 97 ? -0.613 3.593 12.081 1.00 92.69 97 TRP A CA 1
ATOM 788 C C . TRP A 1 97 ? 0.601 4.397 12.532 1.00 92.69 97 TRP A C 1
ATOM 790 O O . TRP A 1 97 ? 1.114 4.181 13.628 1.00 92.69 97 TRP A O 1
ATOM 800 N N . SER A 1 98 ? 1.050 5.328 11.694 1.00 87.06 98 SER A N 1
ATOM 801 C CA . SER A 1 98 ? 2.055 6.299 12.106 1.00 87.06 98 SER A CA 1
ATOM 802 C C . SER A 1 98 ? 1.512 7.111 13.275 1.00 87.06 98 SER A C 1
ATOM 804 O O . SER A 1 98 ? 0.426 7.690 13.178 1.00 87.06 98 SER A O 1
ATOM 806 N N . GLU A 1 99 ? 2.276 7.186 14.356 1.00 82.69 99 GLU A N 1
ATOM 807 C CA . GLU A 1 99 ? 1.998 8.129 15.428 1.00 82.69 99 GLU A CA 1
ATOM 808 C C . GLU A 1 99 ? 2.279 9.540 14.899 1.00 82.69 99 GLU A C 1
ATOM 810 O O . GLU A 1 99 ? 3.429 9.952 14.760 1.00 82.69 99 GLU A O 1
ATOM 815 N N . TYR A 1 100 ? 1.225 10.270 14.546 1.00 62.22 100 TYR A N 1
ATOM 816 C CA . TYR A 1 100 ? 1.291 11.721 14.445 1.00 62.22 100 TYR A CA 1
ATOM 817 C C . TYR A 1 100 ? 0.825 12.286 15.789 1.00 62.22 100 TYR A C 1
ATOM 819 O O . TYR A 1 100 ? -0.352 12.164 16.128 1.00 62.22 100 TYR A O 1
ATOM 827 N N . ASN A 1 101 ? 1.757 12.874 16.542 1.00 42.44 101 ASN A N 1
ATOM 828 C CA . ASN A 1 101 ? 1.441 14.047 17.360 1.00 42.44 101 ASN A CA 1
ATOM 829 C C . ASN A 1 101 ? 1.434 15.272 16.444 1.00 42.44 101 ASN A C 1
ATOM 831 O O . ASN A 1 101 ? 2.369 15.369 15.614 1.00 42.44 101 ASN A O 1
#

Foldseek 3Di:
DDPPPPPVDDPPQWDDDPNDTDHDDPDDDDQVVQQVVQVVVVHGFADDDDPVSVVVNQVNCCVVVVDRDDGDGQWDCVVPPPDIDGPRRDDPDDDDDDDDD

Sequence (101 aa):
MDLVQRSASCPSGWSEYNGNCYHYVSMPLDWASAERHCMSMGGHLASVHNLREYHQIQHVIRTASYRSEHTWIGGTDAQKKN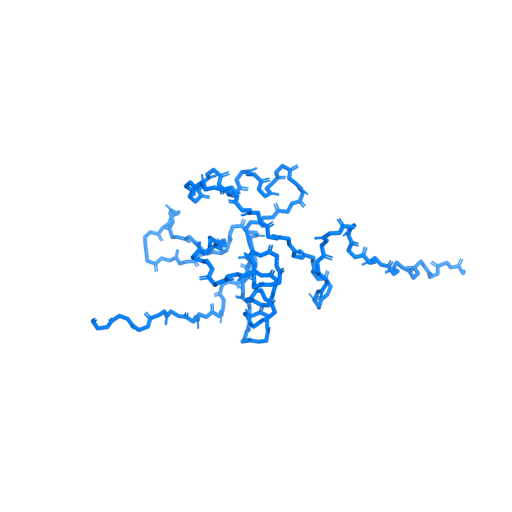VWFWSDGSRFHYTNWSEYN